Protein AF-A0A399FYA1-F1 (afdb_monomer)

Mean predicted aligned error: 5.37 Å

Sequence (73 aa):
MVIKWGRNGRFIACSAYPSCKNTKSIGTGVKCPSQDCGGELVERRARKKGARLFYGCSRYPECKFVTSYLKKI

Radius of gyration: 13.42 Å; Cα contacts (8 Å, |Δi|>4): 126; chains: 1; bounding box: 32×22×34 Å

Solvent-accessible surface area (backbone atoms only — not comparable to full-atom values): 4532 Å² total; per-residue (Å²): 109,42,85,45,81,54,100,77,42,68,30,36,29,41,68,57,58,84,88,36,80,59,68,44,78,46,71,68,87,43,67,33,86,56,84,96,41,94,34,34,28,22,74,40,59,50,91,53,88,92,49,62,63,33,32,32,31,64,46,55,83,85,37,80,58,68,40,76,68,85,82,81,128

O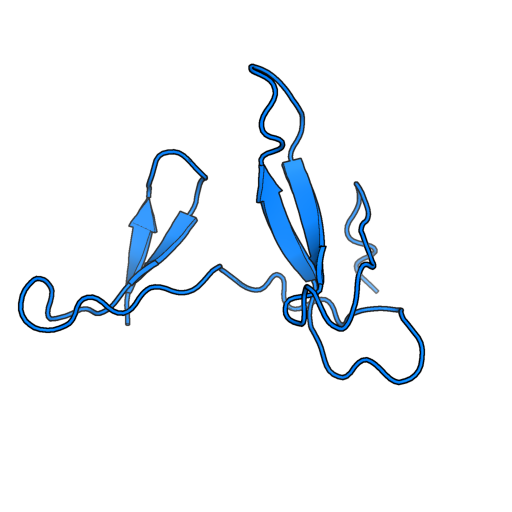rganism: NCBI:txid1980939

InterPro domains:
  IPR013498 DNA topoisomerase, type IA, zn finger [PF01396] (1-26)
  IPR013498 DNA topoisomerase, type IA, zn finger [PF01396] (30-69)

Structure (mmCIF, N/CA/C/O backbone):
data_AF-A0A399FYA1-F1
#
_entry.id   AF-A0A399FYA1-F1
#
loop_
_atom_site.group_PDB
_atom_site.id
_atom_site.type_symbol
_atom_site.label_atom_id
_atom_site.label_alt_id
_atom_site.label_comp_id
_atom_site.label_asym_id
_atom_site.label_entity_id
_atom_site.label_seq_id
_atom_site.pdbx_PDB_ins_code
_atom_site.Cartn_x
_atom_site.Cartn_y
_atom_site.Cartn_z
_atom_site.occupancy
_atom_site.B_iso_or_equiv
_atom_site.auth_seq_id
_atom_site.auth_comp_id
_atom_site.auth_asym_id
_atom_site.auth_atom_id
_atom_site.pdbx_PDB_model_num
ATOM 1 N N . MET A 1 1 ? 2.292 -8.160 -17.000 1.00 84.75 1 MET A N 1
ATOM 2 C CA . MET A 1 1 ? 2.677 -7.668 -15.655 1.00 84.75 1 MET A CA 1
ATOM 3 C C . MET A 1 1 ? 3.064 -8.872 -14.796 1.00 84.75 1 MET A C 1
ATOM 5 O O . MET A 1 1 ? 2.464 -9.917 -14.989 1.00 84.75 1 MET A O 1
ATOM 9 N N . VAL A 1 2 ? 4.064 -8.762 -13.918 1.00 92.00 2 VAL A N 1
ATOM 10 C CA . VAL A 1 2 ? 4.627 -9.858 -13.097 1.00 92.00 2 VAL A CA 1
ATOM 11 C C . VAL A 1 2 ? 4.832 -9.406 -11.650 1.00 92.00 2 VAL A C 1
ATOM 13 O O . VAL A 1 2 ? 5.088 -8.226 -11.409 1.00 92.00 2 VAL A O 1
ATOM 16 N N . ILE A 1 3 ? 4.740 -10.327 -10.689 1.00 90.94 3 ILE A N 1
ATOM 17 C CA . ILE A 1 3 ? 5.005 -10.034 -9.273 1.00 90.94 3 ILE A CA 1
ATOM 18 C C . ILE A 1 3 ? 6.519 -10.030 -9.035 1.00 90.94 3 ILE A C 1
ATOM 20 O O . ILE A 1 3 ? 7.208 -10.994 -9.363 1.00 90.94 3 ILE A O 1
ATOM 24 N N . LYS A 1 4 ? 7.034 -8.950 -8.446 1.00 90.50 4 LYS A N 1
ATOM 25 C CA . LYS A 1 4 ? 8.432 -8.803 -8.019 1.00 90.50 4 LYS A CA 1
ATOM 26 C C . LYS A 1 4 ? 8.505 -8.446 -6.534 1.00 90.50 4 LYS A C 1
ATOM 28 O O . LYS A 1 4 ? 7.530 -7.986 -5.941 1.00 90.50 4 LYS A O 1
ATOM 33 N N . TRP A 1 5 ? 9.676 -8.652 -5.937 1.00 88.94 5 TRP A N 1
ATOM 34 C CA . TRP A 1 5 ? 9.983 -8.283 -4.553 1.00 88.94 5 TRP A CA 1
ATOM 35 C C . TRP A 1 5 ? 10.904 -7.062 -4.508 1.00 88.94 5 TRP A C 1
ATOM 37 O O . TRP A 1 5 ? 11.867 -6.977 -5.266 1.00 88.94 5 TRP A O 1
ATOM 47 N N . GLY A 1 6 ? 10.615 -6.118 -3.613 1.00 87.62 6 GLY A N 1
ATOM 48 C CA . GLY A 1 6 ? 11.442 -4.935 -3.373 1.00 87.62 6 GLY A CA 1
ATOM 49 C C . GLY A 1 6 ? 11.477 -4.545 -1.895 1.00 87.62 6 GLY A C 1
ATOM 50 O O . GLY A 1 6 ? 10.903 -5.216 -1.038 1.00 87.62 6 GLY A O 1
ATOM 51 N N . ARG A 1 7 ? 12.123 -3.414 -1.579 1.00 83.94 7 ARG A N 1
ATOM 52 C CA . ARG A 1 7 ? 12.296 -2.913 -0.196 1.00 83.94 7 ARG A CA 1
ATOM 53 C C . ARG A 1 7 ? 10.976 -2.785 0.584 1.00 83.94 7 ARG A C 1
ATOM 55 O O . ARG A 1 7 ? 10.949 -3.003 1.796 1.00 83.94 7 ARG A O 1
ATOM 62 N N . ASN A 1 8 ? 9.897 -2.436 -0.116 1.00 82.25 8 ASN A N 1
ATOM 63 C CA . ASN A 1 8 ? 8.576 -2.188 0.465 1.00 82.25 8 ASN A CA 1
ATOM 64 C C . ASN A 1 8 ? 7.638 -3.404 0.389 1.00 82.25 8 ASN A C 1
ATOM 66 O O . ASN A 1 8 ? 6.458 -3.261 0.688 1.00 82.25 8 ASN A O 1
ATOM 70 N N . GLY A 1 9 ? 8.152 -4.580 0.015 1.00 82.12 9 GLY A N 1
ATOM 71 C CA . GLY A 1 9 ? 7.369 -5.801 -0.150 1.00 82.12 9 GLY A CA 1
ATOM 72 C C . GLY A 1 9 ? 7.147 -6.164 -1.615 1.00 82.12 9 GLY A C 1
ATOM 73 O O . GLY A 1 9 ? 7.931 -5.796 -2.496 1.00 82.12 9 GLY A O 1
ATOM 74 N N . ARG A 1 10 ? 6.086 -6.934 -1.861 1.00 88.38 10 ARG A N 1
ATOM 75 C CA . ARG A 1 10 ? 5.720 -7.413 -3.195 1.00 88.38 10 ARG A CA 1
ATOM 76 C C . ARG A 1 10 ? 4.997 -6.324 -3.980 1.00 88.38 10 ARG A C 1
ATOM 78 O O . ARG A 1 10 ? 4.158 -5.609 -3.439 1.00 88.38 10 ARG A O 1
ATOM 85 N N . PHE A 1 11 ? 5.297 -6.227 -5.266 1.00 90.38 11 PHE A N 1
ATOM 86 C CA . PHE A 1 11 ? 4.651 -5.284 -6.174 1.00 90.38 11 PHE A CA 1
ATOM 87 C C . PHE A 1 11 ? 4.497 -5.895 -7.564 1.00 90.38 11 PHE A C 1
ATOM 89 O O . PHE A 1 11 ? 5.198 -6.842 -7.926 1.00 90.38 11 PHE A O 1
ATOM 96 N N . ILE A 1 12 ? 3.572 -5.351 -8.345 1.00 91.12 12 ILE A N 1
ATOM 97 C CA . ILE A 1 12 ? 3.364 -5.736 -9.737 1.00 91.12 12 ILE A CA 1
ATOM 98 C C . ILE A 1 12 ? 4.210 -4.816 -10.612 1.00 91.12 12 ILE A C 1
ATOM 100 O O . ILE A 1 12 ? 4.115 -3.595 -10.515 1.00 91.12 12 ILE A O 1
ATOM 104 N N . ALA A 1 13 ? 5.028 -5.398 -11.480 1.00 93.25 13 ALA A N 1
ATOM 105 C CA . ALA A 1 13 ? 5.863 -4.685 -12.436 1.00 93.25 13 ALA A CA 1
ATOM 106 C C . ALA A 1 13 ? 5.530 -5.094 -13.872 1.00 93.25 13 ALA A C 1
ATOM 108 O O . ALA A 1 13 ? 4.959 -6.156 -14.130 1.00 93.25 13 ALA A O 1
ATOM 109 N N . CYS A 1 14 ? 5.921 -4.271 -14.839 1.00 93.69 14 CYS A N 1
ATOM 110 C CA . CYS A 1 14 ? 5.897 -4.678 -16.237 1.00 93.69 14 CYS A CA 1
ATOM 111 C C . CYS A 1 14 ? 6.843 -5.868 -16.482 1.00 93.69 14 CYS A C 1
ATOM 113 O O . CYS A 1 14 ? 7.934 -5.931 -15.914 1.00 93.69 14 CYS A O 1
ATOM 115 N N . SER A 1 15 ? 6.424 -6.821 -17.320 1.00 92.56 15 SER A N 1
ATOM 116 C CA . SER A 1 15 ? 7.265 -7.961 -17.719 1.00 92.56 15 SER A CA 1
ATOM 117 C C . SER A 1 15 ? 8.432 -7.509 -18.599 1.00 92.56 15 SER A C 1
ATOM 119 O O . SER A 1 15 ? 9.545 -7.983 -18.419 1.00 92.56 15 SER A O 1
ATOM 121 N N . ALA A 1 16 ? 8.194 -6.534 -19.480 1.00 93.31 16 ALA A N 1
ATOM 122 C CA . ALA A 1 16 ? 9.178 -5.964 -20.399 1.00 93.31 16 ALA A CA 1
ATOM 123 C C . ALA A 1 16 ? 10.071 -4.887 -19.746 1.00 93.31 16 ALA A C 1
ATOM 125 O O . ALA A 1 16 ? 10.328 -3.839 -20.322 1.00 93.31 16 ALA A O 1
ATOM 126 N N . TYR A 1 17 ? 10.513 -5.069 -18.503 1.00 87.75 17 TYR A N 1
ATOM 127 C CA . TYR A 1 17 ? 11.523 -4.167 -17.935 1.00 87.75 17 TYR A CA 1
ATOM 128 C C . TYR A 1 17 ? 12.876 -4.416 -18.638 1.00 87.75 17 TYR A C 1
ATOM 130 O O . TYR A 1 17 ? 13.234 -5.587 -18.764 1.00 87.75 17 TYR A O 1
ATOM 138 N N . PRO A 1 18 ? 13.650 -3.393 -19.068 1.00 90.31 18 PRO A N 1
ATOM 139 C CA . PRO A 1 18 ? 13.568 -1.969 -18.712 1.00 90.31 18 PRO A CA 1
ATOM 140 C C . PRO A 1 18 ? 12.768 -1.069 -19.669 1.00 90.31 18 PRO A C 1
ATOM 142 O O . PRO A 1 18 ? 12.590 0.109 -19.350 1.00 90.31 18 PRO A O 1
ATOM 145 N N . SER A 1 19 ? 12.282 -1.582 -20.804 1.00 93.25 19 SER A N 1
ATOM 146 C CA . SER A 1 19 ? 11.522 -0.7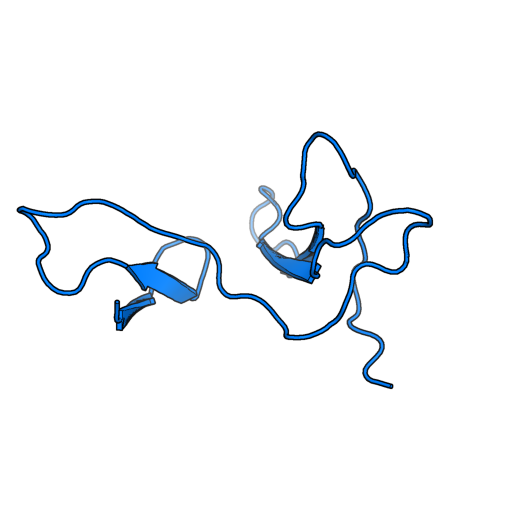98 -21.794 1.00 93.25 19 SER A CA 1
ATOM 147 C C . SER A 1 19 ? 10.160 -0.328 -21.267 1.00 93.25 19 SER A C 1
ATOM 149 O O . SER A 1 19 ? 9.660 0.713 -21.678 1.00 93.25 19 SER A O 1
ATOM 151 N N . CYS A 1 20 ? 9.597 -1.030 -20.283 1.00 91.50 20 CYS A N 1
ATOM 152 C CA . CYS A 1 20 ? 8.388 -0.640 -19.567 1.00 91.50 20 CYS A CA 1
ATOM 153 C C . CYS A 1 20 ? 8.651 -0.590 -18.050 1.00 91.50 20 CYS A C 1
ATOM 155 O O . CYS A 1 20 ? 8.906 -1.611 -17.408 1.00 91.50 20 CYS A O 1
ATOM 157 N N . LYS A 1 21 ? 8.574 0.612 -17.460 1.00 89.62 21 LYS A N 1
ATOM 158 C CA . LYS A 1 21 ? 8.908 0.876 -16.041 1.00 89.62 21 LYS A CA 1
ATOM 159 C C . LYS A 1 21 ? 7.691 1.012 -15.119 1.00 89.62 21 LYS A C 1
ATOM 161 O O . LYS A 1 21 ? 7.838 1.364 -13.952 1.00 89.62 21 LYS A O 1
ATOM 166 N N . ASN A 1 22 ? 6.490 0.735 -15.626 1.00 91.62 22 ASN A N 1
ATOM 167 C CA . ASN A 1 22 ? 5.265 0.835 -14.837 1.00 91.62 22 ASN A CA 1
ATOM 168 C C . ASN A 1 22 ? 5.270 -0.175 -13.676 1.00 91.62 22 ASN A C 1
ATOM 170 O O . ASN A 1 22 ? 5.544 -1.365 -13.880 1.00 91.62 22 ASN A O 1
ATOM 174 N N . THR A 1 23 ? 4.932 0.296 -12.475 1.00 90.06 23 THR A N 1
ATOM 175 C CA . THR A 1 23 ? 4.782 -0.532 -11.275 1.00 90.06 23 THR A CA 1
ATOM 176 C C . THR A 1 23 ? 3.507 -0.159 -10.528 1.00 90.06 23 THR A C 1
ATOM 178 O O . THR A 1 23 ? 3.073 0.991 -10.551 1.00 90.06 23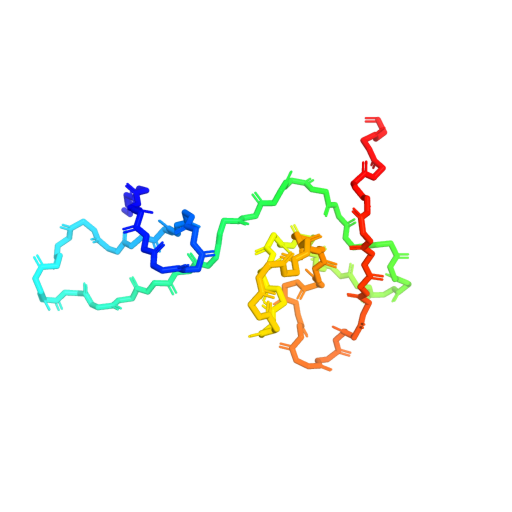 THR A O 1
ATOM 181 N N . LYS A 1 24 ? 2.878 -1.142 -9.886 1.00 87.50 24 LYS A N 1
ATOM 182 C CA . LYS A 1 24 ? 1.657 -0.973 -9.095 1.00 87.50 24 LYS A CA 1
ATOM 183 C C . LYS A 1 24 ? 1.758 -1.776 -7.802 1.00 87.50 24 LYS A C 1
ATOM 185 O O . LYS A 1 24 ? 2.381 -2.839 -7.765 1.00 87.50 24 LYS A O 1
ATOM 190 N N . SER A 1 25 ? 1.136 -1.274 -6.741 1.00 87.00 25 SER A N 1
ATOM 191 C CA . SER A 1 25 ? 0.959 -2.026 -5.496 1.00 87.00 25 SER A CA 1
ATOM 192 C C . SER A 1 25 ? 0.069 -3.247 -5.725 1.00 87.00 25 SER A C 1
ATOM 194 O O . SER A 1 25 ? -0.814 -3.220 -6.582 1.00 87.00 25 SER A O 1
ATOM 196 N N . ILE A 1 26 ? 0.295 -4.309 -4.953 1.00 86.44 26 ILE A N 1
ATOM 197 C CA . ILE A 1 26 ? -0.597 -5.468 -4.954 1.00 86.44 26 ILE A CA 1
ATOM 198 C C . ILE A 1 26 ? -1.833 -5.125 -4.131 1.00 86.44 26 ILE A C 1
ATOM 200 O O . ILE A 1 26 ? -1.745 -4.743 -2.963 1.00 86.44 26 ILE A O 1
ATOM 204 N N . GLY A 1 27 ? -2.973 -5.247 -4.793 1.00 86.12 27 GLY A N 1
ATOM 205 C CA . GLY A 1 27 ? -4.280 -5.181 -4.181 1.00 86.12 27 GLY A CA 1
ATOM 206 C C . GLY A 1 27 ? -4.559 -6.382 -3.278 1.00 86.12 27 GLY A C 1
ATOM 207 O O . GLY A 1 27 ? -4.101 -7.490 -3.562 1.00 86.12 27 GLY A O 1
ATOM 208 N N . THR A 1 28 ? -5.266 -6.171 -2.168 1.00 87.06 28 THR A N 1
ATOM 209 C CA . THR A 1 28 ? -5.624 -7.257 -1.236 1.00 87.06 28 THR A CA 1
ATOM 210 C C . THR A 1 28 ? -6.938 -7.953 -1.590 1.00 87.06 28 THR A C 1
ATOM 212 O O . THR A 1 28 ? -7.297 -8.921 -0.921 1.00 87.06 28 THR A O 1
ATOM 215 N N . GLY A 1 29 ? -7.673 -7.473 -2.600 1.00 87.62 29 GLY A N 1
ATOM 216 C CA . GLY A 1 29 ? -9.034 -7.927 -2.909 1.00 87.62 29 GLY A CA 1
ATOM 217 C C . GLY A 1 29 ? -10.117 -7.357 -1.981 1.00 87.62 29 GLY A C 1
ATOM 218 O O . GLY A 1 29 ? -11.306 -7.556 -2.221 1.00 87.62 29 GLY A O 1
ATOM 219 N N . VAL A 1 30 ? -9.735 -6.667 -0.896 1.00 89.31 30 VAL A N 1
ATOM 220 C CA . VAL A 1 30 ? -10.671 -6.146 0.111 1.00 89.31 30 VAL A CA 1
ATOM 221 C C . VAL A 1 30 ? -11.062 -4.715 -0.233 1.00 89.31 30 VAL A C 1
ATOM 223 O O . VAL A 1 30 ? -10.234 -3.804 -0.163 1.00 89.31 30 VAL A O 1
ATOM 226 N N . LYS A 1 31 ? -12.338 -4.498 -0.562 1.00 91.25 31 LYS A N 1
ATOM 227 C CA . LYS A 1 31 ? -12.870 -3.162 -0.862 1.00 91.25 31 LYS A CA 1
ATOM 228 C C . LYS A 1 31 ? -12.633 -2.186 0.292 1.00 91.25 31 LYS A C 1
ATOM 230 O O . LYS A 1 31 ? -12.673 -2.555 1.466 1.00 91.25 31 LYS A O 1
ATOM 235 N N . CYS A 1 32 ? -12.390 -0.926 -0.056 1.00 91.00 32 CYS A N 1
ATOM 236 C CA . CYS A 1 32 ? -12.294 0.140 0.928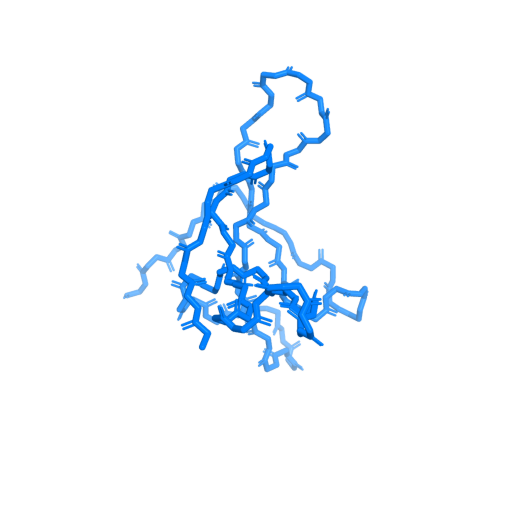 1.00 91.00 32 CYS A CA 1
ATOM 237 C C . CYS A 1 32 ? -13.654 0.302 1.636 1.00 91.00 32 CYS A C 1
ATOM 239 O O . CYS A 1 32 ? -14.660 0.465 0.952 1.00 91.00 32 CYS A O 1
ATOM 241 N N . PRO A 1 33 ? -13.711 0.290 2.979 1.00 89.12 33 PRO A N 1
ATOM 242 C CA . PRO A 1 33 ? -14.966 0.449 3.719 1.00 89.12 33 PRO A CA 1
ATOM 243 C C . PRO A 1 33 ? -15.436 1.909 3.8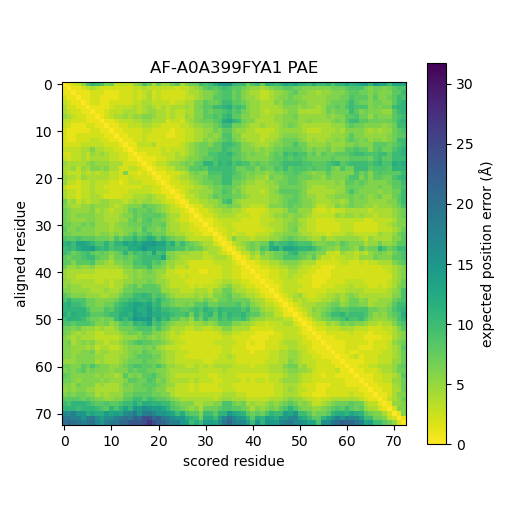16 1.00 89.12 33 PRO A C 1
ATOM 245 O O . PRO A 1 33 ? -16.494 2.173 4.378 1.00 89.12 33 PRO A O 1
ATOM 248 N N . SER A 1 34 ? -14.648 2.868 3.319 1.00 88.25 34 SER A N 1
ATOM 249 C CA . SER A 1 34 ? -15.058 4.273 3.268 1.00 88.25 34 SER A CA 1
ATOM 250 C C . SER A 1 34 ? -16.275 4.428 2.356 1.00 88.25 34 SER A C 1
ATOM 252 O O . SER A 1 34 ? -16.261 3.932 1.228 1.00 88.25 34 SER A O 1
ATOM 254 N N . GLN A 1 35 ? -17.290 5.158 2.822 1.00 82.62 35 GLN A N 1
ATOM 255 C CA . GLN A 1 35 ? -18.452 5.523 2.007 1.00 82.62 35 GLN A CA 1
ATOM 256 C C . GLN A 1 35 ? -17.987 6.256 0.736 1.00 82.62 35 GLN A C 1
ATOM 258 O O . GLN A 1 35 ? -16.973 6.961 0.761 1.00 82.62 35 GLN A O 1
ATOM 263 N N . ASP A 1 36 ? -18.651 5.970 -0.386 1.00 83.69 36 ASP A N 1
ATOM 264 C CA . ASP A 1 36 ? -18.343 6.496 -1.729 1.00 83.69 36 ASP A CA 1
ATOM 265 C C . ASP A 1 36 ? -16.931 6.187 -2.265 1.00 83.69 36 ASP A C 1
ATOM 267 O O . ASP A 1 36 ? -16.450 6.784 -3.234 1.00 83.69 36 ASP A O 1
ATOM 271 N N . CYS A 1 37 ? -16.249 5.194 -1.685 1.00 87.75 37 CYS A N 1
ATOM 272 C CA . CYS A 1 37 ? -14.938 4.767 -2.147 1.00 87.75 37 CYS A CA 1
ATOM 273 C C . CYS A 1 37 ? -15.006 3.460 -2.947 1.00 87.75 37 CYS A C 1
ATOM 275 O O . CYS A 1 37 ? -14.988 2.368 -2.391 1.00 87.75 37 CYS A O 1
ATOM 277 N N . GLY A 1 38 ? -14.940 3.558 -4.277 1.00 86.38 38 GLY A N 1
ATOM 278 C CA . GLY A 1 38 ? -14.716 2.402 -5.165 1.00 86.38 38 GLY A CA 1
ATOM 279 C C . GLY A 1 38 ? -13.287 1.832 -5.134 1.00 86.38 38 GLY A C 1
ATOM 280 O O . GLY A 1 38 ? -12.897 1.100 -6.039 1.00 86.38 38 GLY A O 1
ATOM 281 N N . GLY A 1 39 ? -12.473 2.229 -4.152 1.00 90.19 39 GLY A N 1
ATOM 282 C CA . GLY A 1 39 ? -11.092 1.784 -4.004 1.00 90.19 39 GLY A CA 1
ATOM 283 C C . GLY A 1 39 ? -10.964 0.430 -3.305 1.00 90.19 39 GLY A C 1
ATOM 284 O O . GLY A 1 39 ? -11.921 -0.135 -2.781 1.00 90.19 39 GLY A O 1
ATOM 285 N N . GLU A 1 40 ? -9.733 -0.056 -3.236 1.00 92.31 40 GLU A N 1
ATOM 286 C CA . GLU A 1 40 ? -9.367 -1.309 -2.576 1.00 92.31 40 GLU A CA 1
ATOM 287 C C . GLU A 1 40 ? -8.269 -1.051 -1.541 1.00 92.31 40 GLU A C 1
ATOM 289 O O . GLU A 1 40 ? -7.473 -0.119 -1.681 1.00 92.31 40 GLU A O 1
ATOM 294 N N . LEU A 1 41 ? -8.211 -1.866 -0.492 1.00 92.31 41 LEU A N 1
ATOM 295 C CA . LEU A 1 41 ? -7.117 -1.853 0.464 1.00 92.31 41 LEU A CA 1
ATOM 296 C C . LEU A 1 41 ? -5.846 -2.443 -0.161 1.00 92.31 41 LEU A C 1
ATOM 298 O O . LEU A 1 41 ? -5.827 -3.576 -0.640 1.00 92.31 41 LEU A O 1
ATOM 302 N N . VAL A 1 42 ? -4.758 -1.680 -0.119 1.00 92.25 42 VAL A N 1
ATOM 303 C CA . VAL A 1 42 ? -3.420 -2.111 -0.537 1.00 92.25 42 VAL A CA 1
ATOM 304 C C . VAL A 1 42 ? -2.510 -2.233 0.678 1.00 92.25 42 VAL A C 1
ATOM 306 O O . VAL A 1 42 ? -2.528 -1.374 1.564 1.00 92.25 42 VAL A O 1
ATOM 309 N N . GLU A 1 43 ? -1.695 -3.285 0.715 1.00 90.44 43 GLU A N 1
ATOM 310 C CA . GLU A 1 43 ? -0.682 -3.470 1.756 1.00 90.44 43 GLU A CA 1
ATOM 311 C C . GLU A 1 43 ? 0.430 -2.420 1.609 1.00 90.44 43 GLU A C 1
ATOM 313 O O . GLU A 1 43 ? 0.942 -2.155 0.517 1.00 90.44 43 GLU A O 1
ATOM 318 N N . ARG A 1 44 ? 0.806 -1.798 2.724 1.00 88.62 44 ARG A N 1
ATOM 319 C CA . ARG A 1 44 ? 1.847 -0.776 2.815 1.00 88.62 44 ARG A CA 1
ATOM 320 C C . ARG A 1 44 ? 2.711 -1.028 4.045 1.00 88.62 44 ARG A C 1
ATOM 322 O O . ARG A 1 44 ? 2.251 -1.501 5.080 1.00 88.62 44 ARG A O 1
ATOM 329 N N . ARG A 1 45 ? 3.987 -0.661 3.954 1.00 86.06 45 ARG A N 1
ATOM 330 C CA . ARG A 1 45 ? 4.920 -0.678 5.085 1.00 86.06 45 ARG A CA 1
ATOM 331 C C . ARG A 1 45 ? 5.069 0.732 5.641 1.00 86.06 45 ARG A C 1
ATOM 333 O O . ARG A 1 45 ? 5.286 1.680 4.885 1.00 86.06 45 ARG A O 1
ATOM 340 N N . ALA A 1 46 ? 4.951 0.883 6.957 1.00 85.50 46 ALA A N 1
ATOM 341 C CA . ALA A 1 46 ? 5.201 2.166 7.603 1.00 85.50 46 ALA A CA 1
ATOM 342 C C . ALA A 1 46 ? 6.686 2.558 7.488 1.00 85.50 46 ALA A C 1
ATOM 344 O O . ALA A 1 46 ? 7.570 1.705 7.450 1.00 85.50 46 ALA A O 1
ATOM 345 N N . ARG A 1 47 ? 6.967 3.867 7.422 1.00 83.50 47 ARG A N 1
ATOM 346 C CA . ARG A 1 47 ? 8.330 4.389 7.192 1.00 83.50 47 ARG A CA 1
ATOM 347 C C . ARG A 1 47 ? 9.308 4.064 8.327 1.00 83.50 47 ARG A C 1
ATOM 349 O O . ARG A 1 47 ? 10.510 3.995 8.094 1.00 83.50 47 ARG A O 1
ATOM 356 N N . LYS A 1 48 ? 8.805 3.889 9.553 1.00 86.62 48 LYS A N 1
ATOM 357 C CA . LYS A 1 48 ? 9.626 3.608 10.736 1.00 86.62 48 LYS A CA 1
ATOM 358 C C . LYS A 1 48 ? 10.219 2.197 10.645 1.00 86.62 48 LYS A C 1
ATOM 360 O O . LYS A 1 48 ? 9.509 1.230 10.377 1.00 86.62 48 LYS A O 1
ATOM 365 N N . LYS A 1 49 ? 11.526 2.073 10.896 1.00 81.25 49 LYS A N 1
ATOM 366 C CA . LYS A 1 49 ? 12.228 0.781 10.931 1.00 81.25 49 LYS A CA 1
ATOM 367 C C . LYS A 1 49 ? 11.555 -0.147 11.952 1.00 81.25 49 LYS A C 1
ATOM 369 O O . LYS A 1 49 ? 11.307 0.262 13.081 1.00 81.25 49 LYS A O 1
ATOM 374 N N . GLY A 1 50 ? 11.239 -1.373 11.532 1.00 81.50 50 GLY A N 1
ATOM 375 C CA . GLY A 1 50 ? 10.540 -2.363 12.363 1.00 81.50 50 GLY A CA 1
ATOM 376 C C . GLY A 1 50 ? 9.036 -2.121 12.536 1.00 81.50 50 GLY A C 1
ATOM 377 O O . GLY A 1 50 ? 8.387 -2.858 13.273 1.00 81.50 50 GLY A O 1
ATOM 378 N N . ALA A 1 51 ? 8.458 -1.112 11.877 1.00 82.56 51 ALA A N 1
ATOM 379 C CA . ALA A 1 51 ? 7.022 -0.889 11.943 1.00 82.56 51 ALA A CA 1
ATOM 380 C C . ALA A 1 51 ? 6.242 -1.962 11.172 1.00 82.56 51 ALA A C 1
ATOM 382 O O . ALA A 1 51 ? 6.702 -2.512 10.167 1.00 82.56 51 ALA A O 1
ATOM 383 N N . ARG A 1 52 ? 5.037 -2.242 11.670 1.00 84.12 52 ARG A N 1
ATOM 384 C CA . ARG A 1 52 ? 4.129 -3.240 11.106 1.00 84.12 52 ARG A CA 1
ATOM 385 C C . ARG A 1 52 ? 3.618 -2.806 9.730 1.00 84.12 52 ARG A C 1
ATOM 387 O O . ARG A 1 52 ? 3.643 -1.625 9.369 1.00 84.12 52 ARG A O 1
ATOM 394 N N . LEU A 1 53 ? 3.163 -3.793 8.964 1.00 87.75 53 LEU A N 1
ATOM 395 C CA . LEU A 1 53 ? 2.382 -3.552 7.757 1.00 87.75 53 LEU A CA 1
ATOM 396 C C . LEU A 1 53 ? 1.051 -2.896 8.146 1.00 87.75 53 LEU A C 1
ATOM 398 O O . LEU A 1 53 ? 0.521 -3.132 9.234 1.00 87.75 53 LEU A O 1
ATOM 402 N N . PHE A 1 54 ? 0.536 -2.060 7.259 1.00 91.25 54 PHE A N 1
ATOM 403 C CA . PHE A 1 54 ? -0.788 -1.464 7.351 1.00 91.25 54 PHE A CA 1
ATOM 404 C C . PHE A 1 54 ? -1.445 -1.504 5.976 1.00 91.25 54 PHE A C 1
ATOM 406 O O . PHE A 1 54 ? -0.776 -1.677 4.959 1.00 91.25 54 PHE A O 1
ATOM 413 N N . TYR A 1 55 ? -2.752 -1.319 5.936 1.00 92.19 55 TYR A N 1
ATOM 414 C CA . TYR A 1 55 ? -3.532 -1.300 4.713 1.00 92.19 55 TYR A CA 1
ATOM 415 C C . TYR A 1 55 ? -4.082 0.098 4.501 1.00 92.19 55 TYR A C 1
ATOM 417 O O . TYR A 1 55 ? -4.687 0.669 5.404 1.00 92.19 55 TYR A O 1
ATOM 425 N N . GLY A 1 56 ? -3.843 0.665 3.324 1.00 92.25 56 GLY A N 1
ATOM 426 C CA . GLY A 1 56 ? -4.379 1.970 2.940 1.00 92.25 56 GLY A CA 1
ATOM 427 C C . GLY A 1 56 ? -5.218 1.861 1.680 1.00 92.25 56 GLY A C 1
ATOM 428 O O . GLY A 1 56 ? -5.006 0.950 0.885 1.00 92.25 56 GLY A O 1
ATOM 429 N N . CYS A 1 57 ? -6.144 2.792 1.470 1.00 93.19 57 CYS A N 1
ATOM 430 C CA . CYS A 1 57 ? -6.908 2.830 0.227 1.00 93.19 57 CYS A CA 1
ATOM 431 C C . CYS A 1 57 ? -5.994 3.031 -1.002 1.00 93.19 57 CYS A C 1
ATOM 433 O O . CYS A 1 57 ? -5.027 3.805 -0.977 1.00 93.19 57 CYS A O 1
ATOM 435 N N . SER A 1 58 ? -6.315 2.353 -2.103 1.00 91.62 58 SER A N 1
ATOM 436 C CA . SER A 1 58 ? -5.672 2.523 -3.407 1.00 91.62 58 SER A CA 1
ATOM 437 C C . SER A 1 58 ? -5.878 3.923 -3.993 1.00 91.62 58 SER A C 1
ATOM 439 O O . SER A 1 58 ? -5.016 4.393 -4.728 1.00 91.62 58 SER A O 1
ATOM 441 N N . ARG A 1 59 ? -6.963 4.613 -3.611 1.00 91.62 59 ARG A N 1
ATOM 442 C CA . ARG A 1 59 ? -7.303 5.987 -4.027 1.00 91.62 59 ARG A CA 1
ATOM 443 C C . ARG A 1 59 ? -6.687 7.082 -3.152 1.00 91.62 59 ARG A C 1
ATOM 445 O O . ARG A 1 59 ? -7.160 8.209 -3.135 1.00 91.62 59 ARG A O 1
ATOM 452 N N . TYR A 1 60 ? -5.658 6.783 -2.368 1.00 90.25 60 TYR A N 1
ATOM 453 C CA . TYR A 1 60 ? -4.917 7.838 -1.673 1.00 90.25 60 TYR A CA 1
ATOM 454 C C . TYR A 1 60 ? -4.305 8.815 -2.705 1.00 90.25 60 TYR A C 1
ATOM 456 O O . TYR A 1 60 ? -3.662 8.333 -3.639 1.00 90.25 60 TYR A O 1
ATOM 464 N N . PRO A 1 61 ? -4.419 10.152 -2.553 1.00 90.88 61 PRO A N 1
ATOM 465 C CA . PRO A 1 61 ? -4.832 10.896 -1.356 1.00 90.88 61 PRO A CA 1
ATOM 466 C C . PRO A 1 61 ? -6.330 11.232 -1.255 1.00 90.88 61 PRO A C 1
ATOM 468 O O . PRO A 1 61 ? -6.728 11.791 -0.234 1.00 90.88 61 PRO A O 1
ATOM 471 N N . GLU A 1 62 ? -7.141 10.901 -2.264 1.00 91.62 62 GLU A N 1
ATOM 472 C CA . GLU A 1 62 ? -8.593 11.158 -2.28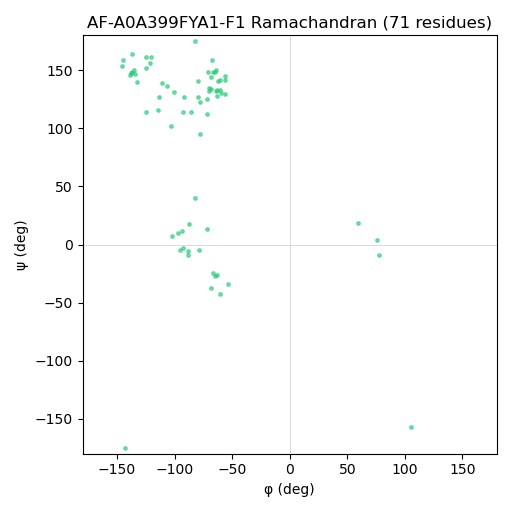6 1.00 91.62 62 GLU A CA 1
ATOM 473 C C . GLU A 1 62 ? -9.304 10.436 -1.132 1.00 91.62 62 GLU A C 1
ATOM 475 O O . GLU A 1 62 ? -10.139 11.013 -0.444 1.00 91.62 62 GLU A O 1
ATOM 480 N N . CYS A 1 63 ? -8.922 9.181 -0.872 1.00 92.38 63 CYS A N 1
ATOM 481 C CA . CYS A 1 63 ? -9.373 8.420 0.290 1.00 92.38 63 CYS A CA 1
ATOM 482 C C . CYS A 1 63 ? -8.193 8.138 1.228 1.00 92.38 63 CYS A C 1
ATOM 484 O O . CYS A 1 63 ? -7.249 7.421 0.883 1.00 92.38 63 CYS A O 1
ATOM 486 N N . LYS A 1 64 ? -8.258 8.693 2.442 1.00 92.88 64 LYS A N 1
ATO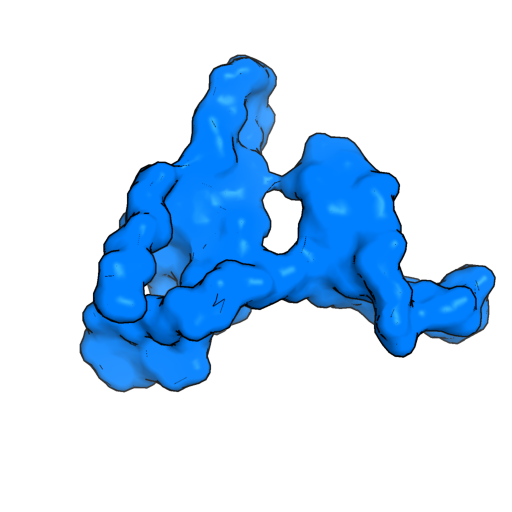M 487 C CA . LYS A 1 64 ? -7.223 8.556 3.483 1.00 92.88 64 LYS A CA 1
ATOM 488 C C . LYS A 1 64 ? -7.487 7.404 4.458 1.00 92.88 64 LYS A C 1
ATOM 490 O O . LYS A 1 64 ? -6.817 7.319 5.483 1.00 92.88 64 LYS A O 1
ATOM 495 N N . PHE A 1 65 ? -8.443 6.525 4.149 1.00 92.75 65 PHE A N 1
ATOM 496 C CA . PHE A 1 65 ? -8.749 5.373 4.990 1.00 92.75 65 PHE A CA 1
ATOM 497 C C . PHE A 1 65 ? -7.522 4.463 5.135 1.00 92.75 65 PHE A C 1
ATOM 499 O O . PHE A 1 65 ? -6.891 4.077 4.142 1.00 92.75 65 PHE A O 1
ATOM 506 N N . VAL A 1 66 ? -7.206 4.117 6.383 1.00 92.69 66 VAL A N 1
ATOM 507 C CA . VAL A 1 66 ? -6.123 3.208 6.755 1.00 92.69 66 VAL A CA 1
ATOM 508 C C . VAL A 1 66 ? -6.581 2.276 7.873 1.00 92.69 66 VAL A C 1
ATOM 510 O O . VAL A 1 66 ? -7.349 2.669 8.745 1.00 92.69 66 VAL A O 1
ATOM 513 N N . THR A 1 67 ? -6.090 1.043 7.867 1.00 91.44 67 THR A N 1
ATOM 514 C CA . THR A 1 67 ? -6.343 0.047 8.916 1.00 91.44 67 THR A CA 1
ATOM 515 C C . THR A 1 67 ? -5.117 -0.841 9.107 1.00 91.44 67 THR A C 1
ATOM 517 O O . THR A 1 67 ? -4.319 -1.023 8.189 1.00 91.44 67 THR A O 1
ATOM 520 N N . SER A 1 68 ? -4.934 -1.405 10.297 1.00 89.56 68 SER A N 1
ATOM 521 C CA . SER A 1 68 ? -3.877 -2.386 10.580 1.00 89.56 68 SER A CA 1
ATOM 522 C C . SER A 1 68 ? -4.306 -3.832 10.301 1.00 89.56 68 SER A C 1
ATOM 524 O O . SER A 1 68 ? -3.462 -4.725 10.300 1.00 89.56 68 SER A O 1
ATOM 526 N N . TYR A 1 69 ? -5.592 -4.070 10.032 1.00 85.75 69 TYR A N 1
ATOM 527 C CA . TYR A 1 69 ? -6.169 -5.396 9.812 1.00 85.75 69 TYR A CA 1
ATOM 528 C C . TYR A 1 69 ? -7.054 -5.424 8.562 1.00 85.75 69 TYR A C 1
ATOM 530 O O . TYR A 1 69 ? -7.826 -4.499 8.308 1.00 85.75 69 TYR A O 1
ATOM 538 N N . LEU A 1 70 ? -6.969 -6.517 7.799 1.00 81.56 70 LEU A N 1
ATOM 539 C CA . LEU A 1 70 ? -7.935 -6.829 6.748 1.00 81.56 70 LEU A CA 1
ATOM 540 C C . LEU A 1 70 ? -9.099 -7.577 7.381 1.00 81.56 70 LEU A C 1
ATOM 542 O O . LEU A 1 70 ? -8.934 -8.707 7.841 1.00 81.56 70 LEU A O 1
ATOM 546 N N . LYS A 1 71 ? -10.281 -6.963 7.388 1.00 68.38 71 LYS A N 1
ATOM 547 C CA . LYS A 1 71 ? -11.510 -7.683 7.711 1.00 68.38 71 LYS A CA 1
ATOM 548 C C . LYS A 1 71 ? -11.891 -8.481 6.463 1.00 68.38 71 LYS A C 1
ATOM 550 O O . LYS A 1 71 ? -1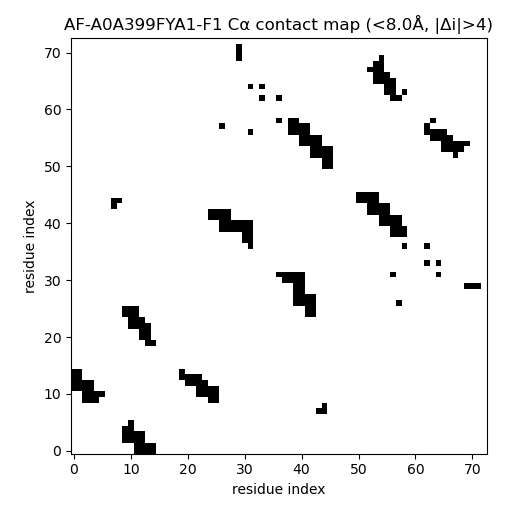2.444 -7.922 5.522 1.00 68.38 71 LYS A O 1
ATOM 555 N N . LYS A 1 72 ? -11.485 -9.752 6.408 1.00 60.47 72 LYS A N 1
ATOM 556 C CA . LYS A 1 72 ? -11.984 -10.685 5.394 1.00 60.47 72 LYS A CA 1
ATOM 557 C C . LYS A 1 72 ? -13.433 -10.995 5.770 1.00 60.47 72 LYS A C 1
ATOM 559 O O . LYS A 1 72 ? -13.660 -11.513 6.861 1.00 60.47 72 LYS A O 1
ATOM 564 N N . ILE A 1 73 ? -14.368 -10.545 4.938 1.00 58.66 73 ILE A N 1
ATOM 565 C CA . ILE A 1 73 ? -15.772 -10.969 4.978 1.00 58.66 73 ILE A CA 1
ATOM 566 C C . ILE A 1 73 ? -15.868 -12.360 4.365 1.00 58.66 73 ILE A C 1
ATOM 568 O O . ILE A 1 73 ? -15.128 -12.596 3.381 1.00 58.66 73 ILE A O 1
#

Foldseek 3Di:
DDWDADPWGIWDADPPPPVGGDIGFDFPPAADPDPPGRWGWGWTADPDVPGAIKTATPPPPVGGDIGRDRPDD

pLDDT: mean 87.77, std 6.31, range [58.66, 93.69]

Nearest PDB structures (foldseek):
  7jl5-assembly1_A  TM=4.625E-01  e=1.084E+00  Homo sapiens
  5fja-assembly1_I  TM=3.247E-01  e=2.386E+00  Saccharomyces cerevisiae

Secondary structure (DSSP, 8-st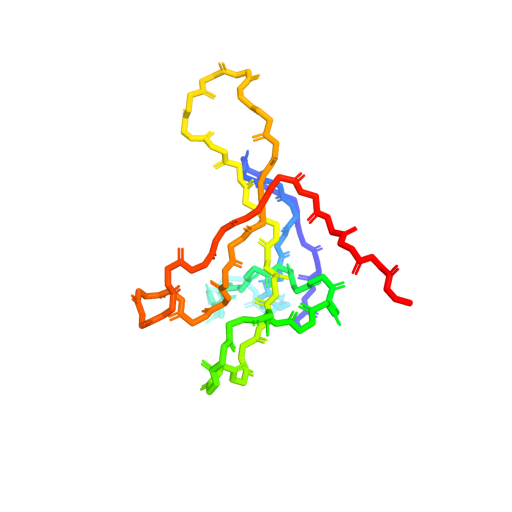ate):
-EEEEETTEEEEE-TTTTT---EEEPEEEEE--STT---EEEEEE-SSTTPPEEEEETTTTT---EESS----